Protein AF-A0AA43I3Y4-F1 (afdb_monomer_lite)

Foldseek 3Di:
DDFDKDKDWDDQADPVRHGDPVQADPVGDGDMDIDGVVVVVVVVVVVVQCPDPVSVVVVVVCVPPVVVLVVCCCPVVVCPDDPDDDPVSSVVVVVVSVVVVVVVVVVPPD

Radius of gyration: 25.44 Å; chains: 1; bounding box: 57×32×69 Å

Structure (mmCIF, N/CA/C/O backbone):
data_AF-A0AA43I3Y4-F1
#
_entry.id   AF-A0AA43I3Y4-F1
#
loop_
_atom_site.group_PDB
_atom_site.id
_atom_site.type_symbol
_atom_site.label_atom_id
_atom_site.label_alt_id
_atom_site.label_comp_id
_atom_site.label_asym_id
_atom_site.label_entity_id
_atom_site.label_seq_id
_atom_site.pdbx_PDB_ins_code
_atom_site.Cartn_x
_atom_site.Cartn_y
_atom_site.Cartn_z
_atom_site.occupancy
_atom_site.B_iso_or_equiv
_atom_site.auth_seq_id
_atom_site.auth_comp_id
_atom_site.auth_asym_id
_atom_site.auth_atom_id
_atom_site.pdbx_PDB_model_num
ATOM 1 N N . PHE A 1 1 ? -10.132 -0.834 -18.448 1.00 61.97 1 PHE A N 1
ATOM 2 C CA . PHE A 1 1 ? -8.786 -0.303 -18.145 1.00 61.97 1 PHE A CA 1
ATOM 3 C C . PHE A 1 1 ? -7.838 -0.818 -19.217 1.00 61.97 1 PHE A C 1
ATOM 5 O O . PHE A 1 1 ? -7.624 -2.022 -19.274 1.00 61.97 1 PHE A O 1
ATOM 12 N N . VAL A 1 2 ? -7.336 0.048 -20.097 1.00 75.19 2 VAL A N 1
ATOM 13 C CA . VAL A 1 2 ? -6.361 -0.338 -21.132 1.00 75.19 2 VAL A CA 1
ATOM 14 C C . VAL A 1 2 ? -4.968 -0.032 -20.590 1.00 75.19 2 VAL A C 1
ATOM 16 O O . VAL A 1 2 ? -4.725 1.075 -20.115 1.00 75.19 2 VAL A O 1
ATOM 19 N N . ARG A 1 3 ? -4.067 -1.019 -20.586 1.00 76.62 3 ARG A N 1
ATOM 20 C CA . ARG A 1 3 ? -2.679 -0.826 -20.143 1.00 76.62 3 ARG A CA 1
ATOM 21 C C . ARG A 1 3 ? -1.846 -0.383 -21.340 1.00 76.62 3 ARG A C 1
ATOM 23 O O . ARG A 1 3 ? -1.694 -1.151 -22.281 1.00 76.62 3 ARG A O 1
ATOM 30 N N . VAL A 1 4 ? -1.299 0.827 -21.282 1.00 83.50 4 VAL A N 1
ATOM 31 C CA . VAL A 1 4 ? -0.326 1.306 -22.271 1.00 83.50 4 VAL A CA 1
ATOM 32 C C . VAL A 1 4 ? 1.069 0.963 -21.754 1.00 83.50 4 VAL A C 1
ATOM 34 O O . VAL A 1 4 ? 1.495 1.477 -20.719 1.00 83.50 4 VAL A O 1
ATOM 37 N N . LEU A 1 5 ? 1.754 0.049 -22.440 1.00 89.94 5 LEU A N 1
ATOM 38 C CA . LEU A 1 5 ? 3.122 -0.362 -22.130 1.00 89.94 5 LEU A CA 1
ATOM 39 C C . LEU A 1 5 ? 4.068 0.237 -23.165 1.00 89.94 5 LEU A C 1
ATOM 41 O O . LEU A 1 5 ? 3.828 0.122 -24.363 1.00 89.94 5 LEU A O 1
ATOM 45 N N . LYS A 1 6 ? 5.146 0.861 -22.694 1.00 91.38 6 LYS A N 1
ATOM 46 C CA . LYS A 1 6 ? 6.244 1.324 -23.535 1.00 91.38 6 LYS A CA 1
ATOM 47 C C . LYS A 1 6 ? 7.368 0.298 -23.467 1.00 91.38 6 LYS A C 1
ATOM 49 O O . LYS A 1 6 ? 7.858 0.003 -22.376 1.00 91.38 6 LYS A O 1
ATOM 54 N N . GLU A 1 7 ? 7.741 -0.261 -24.611 1.00 93.31 7 GLU A N 1
ATOM 55 C CA . GLU A 1 7 ? 8.866 -1.191 -24.720 1.00 93.31 7 GLU A CA 1
ATOM 56 C C . GLU A 1 7 ? 10.155 -0.423 -25.017 1.00 93.31 7 GLU A C 1
ATOM 58 O O . GLU A 1 7 ? 10.179 0.474 -25.858 1.00 93.31 7 GLU A O 1
ATOM 63 N N . TYR A 1 8 ? 11.222 -0.779 -24.310 1.00 91.25 8 TYR A N 1
ATOM 64 C CA . TYR A 1 8 ? 12.577 -0.298 -24.542 1.00 91.25 8 TYR A CA 1
ATOM 65 C C . TYR A 1 8 ? 13.455 -1.502 -24.845 1.00 91.25 8 TYR A C 1
ATOM 67 O O . TYR A 1 8 ? 13.423 -2.497 -24.117 1.00 91.25 8 TYR A O 1
ATOM 75 N N . HIS A 1 9 ? 14.233 -1.408 -25.912 1.00 92.31 9 HIS A N 1
ATOM 76 C CA . HIS A 1 9 ? 15.180 -2.435 -26.321 1.00 92.31 9 HIS A CA 1
ATOM 77 C C . HIS A 1 9 ? 16.592 -1.967 -25.985 1.00 92.31 9 HIS A C 1
ATOM 79 O O . HIS A 1 9 ? 16.885 -0.779 -26.101 1.00 92.31 9 HIS A O 1
ATOM 85 N N . ALA A 1 10 ? 17.448 -2.890 -25.554 1.00 89.69 10 ALA A N 1
ATOM 86 C CA . ALA A 1 10 ? 18.867 -2.604 -25.396 1.00 89.69 10 ALA A CA 1
ATOM 87 C C . ALA A 1 10 ? 19.510 -2.298 -26.759 1.00 89.69 10 ALA A C 1
ATOM 89 O O . ALA A 1 10 ? 19.027 -2.753 -27.796 1.00 89.69 10 ALA A O 1
ATOM 90 N N . GLU A 1 11 ? 20.607 -1.550 -26.763 1.00 88.44 11 GLU A N 1
ATOM 91 C CA . GLU A 1 11 ? 21.396 -1.328 -27.972 1.00 88.44 11 GLU A CA 1
ATOM 92 C C . GLU A 1 11 ? 22.311 -2.527 -28.218 1.00 88.44 11 GLU A C 1
ATOM 94 O O . GLU A 1 11 ? 22.918 -3.071 -27.298 1.00 88.44 11 GLU A O 1
ATOM 99 N N . LYS A 1 12 ? 22.376 -2.991 -29.469 1.00 85.00 12 LYS A N 1
ATOM 100 C CA . LYS A 1 12 ? 23.158 -4.184 -29.824 1.00 85.00 12 LYS A CA 1
ATOM 101 C C . LYS A 1 12 ? 24.658 -3.891 -29.909 1.00 85.00 12 LYS A C 1
ATOM 103 O O . LYS A 1 12 ? 25.470 -4.783 -29.662 1.00 85.00 12 LYS A O 1
ATOM 108 N N . LEU A 1 13 ? 25.000 -2.682 -30.339 1.00 89.00 13 LEU A N 1
ATOM 109 C CA . LEU A 1 13 ? 26.350 -2.253 -30.669 1.00 89.00 13 LEU A CA 1
ATOM 110 C C . LEU A 1 13 ? 26.676 -0.989 -29.879 1.00 89.00 13 LEU A C 1
ATOM 112 O O . LEU A 1 13 ? 25.804 -0.147 -29.700 1.00 89.00 13 LEU A O 1
ATOM 116 N N . ASP A 1 14 ? 27.924 -0.882 -29.449 1.00 86.50 14 ASP A N 1
ATOM 117 C CA . ASP A 1 14 ? 28.510 0.313 -28.850 1.00 86.50 14 ASP A CA 1
ATOM 118 C C . ASP A 1 14 ? 28.892 1.347 -29.930 1.00 86.50 14 ASP A C 1
ATOM 120 O O . ASP A 1 14 ? 28.919 1.029 -31.125 1.00 86.50 14 ASP A O 1
ATOM 124 N N . GLU A 1 15 ? 29.265 2.560 -29.517 1.00 86.06 15 GLU A N 1
ATOM 125 C CA . GLU A 1 15 ? 29.714 3.662 -30.389 1.00 86.06 15 GLU A CA 1
ATOM 126 C C . GLU A 1 15 ? 30.853 3.236 -31.335 1.00 86.06 15 GLU A C 1
ATOM 128 O O . GLU A 1 15 ? 30.951 3.688 -32.474 1.00 86.06 15 GLU A O 1
ATOM 133 N N . ASN A 1 16 ? 31.672 2.281 -30.890 1.00 89.25 16 ASN A N 1
ATOM 134 C CA . ASN A 1 16 ? 32.797 1.714 -31.633 1.00 89.25 16 ASN A CA 1
ATOM 135 C C . ASN A 1 16 ? 32.422 0.511 -32.528 1.00 89.25 16 ASN A C 1
ATOM 137 O O . ASN A 1 16 ? 33.301 -0.261 -32.911 1.00 89.25 16 ASN A O 1
ATOM 141 N N . GLN A 1 17 ? 31.130 0.286 -32.802 1.00 84.94 17 GLN A N 1
ATOM 142 C CA . GLN A 1 17 ? 30.586 -0.864 -33.552 1.00 84.94 17 GLN A CA 1
ATOM 143 C C . GLN A 1 17 ? 30.891 -2.250 -32.947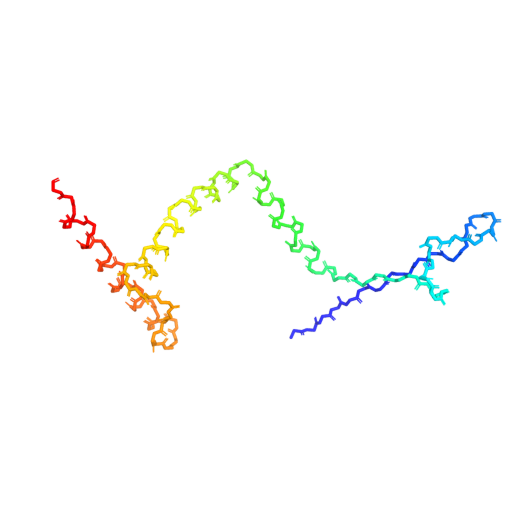 1.00 84.94 17 GLN A C 1
ATOM 145 O O . GLN A 1 17 ? 30.762 -3.278 -33.617 1.00 84.94 17 GLN A O 1
ATOM 150 N N . LYS A 1 18 ? 31.264 -2.314 -31.665 1.00 87.62 18 LYS A N 1
ATOM 151 C CA . LYS A 1 18 ? 31.480 -3.576 -30.938 1.00 87.62 18 LYS A CA 1
ATOM 152 C C . LYS A 1 18 ? 30.173 -4.069 -30.326 1.00 87.62 18 LYS A C 1
ATOM 154 O O . LYS A 1 18 ? 29.370 -3.268 -29.866 1.00 87.62 18 LYS A O 1
ATOM 159 N N . VAL A 1 19 ? 29.953 -5.384 -30.302 1.00 87.12 19 VAL A N 1
ATOM 160 C CA . VAL A 1 19 ? 28.755 -5.973 -29.676 1.00 87.12 19 VAL A CA 1
ATOM 161 C C . VAL A 1 19 ? 28.837 -5.830 -28.160 1.00 87.12 19 VAL A C 1
ATOM 163 O O . VAL A 1 19 ? 29.845 -6.215 -27.572 1.00 87.12 19 VAL A O 1
ATOM 166 N N . ILE A 1 20 ? 27.763 -5.336 -27.541 1.00 89.25 20 ILE A N 1
ATOM 167 C CA . ILE A 1 20 ? 27.627 -5.249 -26.082 1.00 89.25 20 ILE A CA 1
ATOM 168 C C . ILE A 1 20 ? 27.098 -6.602 -25.573 1.00 89.25 20 ILE A C 1
ATOM 170 O O . ILE A 1 20 ? 25.927 -6.923 -25.814 1.00 89.25 20 ILE A O 1
ATOM 174 N N . PRO A 1 21 ? 27.913 -7.439 -24.903 1.00 86.88 21 PRO A N 1
ATOM 175 C CA . PRO A 1 21 ? 27.472 -8.766 -24.471 1.00 86.88 21 PRO A CA 1
ATOM 176 C C . PRO A 1 21 ? 26.327 -8.702 -23.445 1.00 86.88 21 PRO A C 1
ATOM 178 O O . PRO A 1 21 ? 25.449 -9.565 -23.439 1.00 86.88 21 PRO A O 1
ATOM 181 N N . GLU A 1 22 ? 26.269 -7.653 -22.624 1.00 89.50 22 GLU A N 1
ATOM 182 C CA . GLU A 1 22 ? 25.243 -7.438 -21.599 1.00 89.50 22 GLU A CA 1
ATOM 183 C C . GLU A 1 22 ? 23.860 -7.134 -22.188 1.00 89.50 22 GLU A C 1
ATOM 185 O O . GLU A 1 22 ? 22.837 -7.419 -21.554 1.00 89.50 22 GLU A O 1
ATOM 190 N N . ALA A 1 23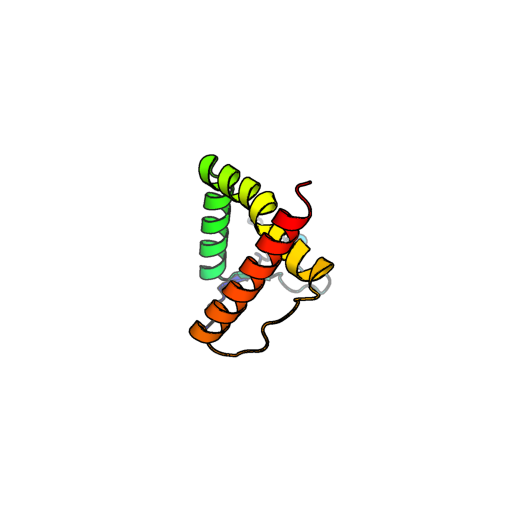 ? 23.810 -6.594 -23.409 1.00 88.56 23 ALA A N 1
ATOM 191 C CA . ALA A 1 23 ? 22.571 -6.301 -24.120 1.00 88.56 23 ALA A CA 1
ATOM 192 C C . ALA A 1 23 ? 21.849 -7.574 -24.586 1.00 88.56 23 ALA A C 1
ATOM 194 O O . ALA A 1 23 ? 20.671 -7.521 -24.950 1.00 88.56 23 ALA A O 1
ATOM 195 N N . LEU A 1 24 ? 22.526 -8.726 -24.556 1.00 91.75 24 LEU A N 1
ATOM 196 C CA . LEU A 1 24 ? 22.004 -10.003 -25.018 1.00 91.75 24 LEU A CA 1
ATOM 197 C C . LEU A 1 24 ? 21.585 -10.909 -23.850 1.00 91.75 24 LEU A C 1
ATOM 199 O O . LEU A 1 24 ? 22.103 -10.888 -22.730 1.00 91.75 24 LEU A O 1
ATOM 203 N N . THR A 1 25 ? 20.568 -11.719 -24.102 1.00 88.75 25 THR A N 1
ATOM 204 C CA . THR A 1 25 ? 20.198 -12.857 -23.256 1.00 88.75 25 THR A CA 1
ATOM 205 C C . THR A 1 25 ? 21.181 -14.009 -23.486 1.00 88.75 25 THR A C 1
ATOM 207 O O . THR A 1 25 ? 21.851 -14.031 -24.517 1.00 88.75 25 THR A O 1
ATOM 210 N N . PRO A 1 26 ? 21.232 -15.028 -22.607 1.00 89.88 26 PRO A N 1
ATOM 211 C CA . PRO A 1 26 ? 22.084 -16.203 -22.827 1.00 89.88 26 PRO A CA 1
ATOM 212 C C . PRO A 1 26 ? 21.848 -16.919 -24.171 1.00 89.88 26 PRO A C 1
ATOM 214 O O . PRO A 1 26 ? 22.729 -17.608 -24.664 1.00 89.88 26 PRO A O 1
ATOM 217 N N . LYS A 1 27 ? 20.664 -16.743 -24.779 1.00 90.12 27 LYS A N 1
ATOM 218 C CA . LYS A 1 27 ? 20.301 -17.280 -26.102 1.00 90.12 27 LYS A CA 1
ATOM 219 C C . LYS A 1 27 ? 20.611 -16.329 -27.273 1.00 90.12 27 LYS A C 1
ATOM 221 O O . LYS A 1 27 ? 20.234 -16.622 -28.399 1.00 90.12 27 LYS A O 1
ATOM 226 N N . GLY A 1 28 ? 21.242 -15.181 -27.020 1.00 87.56 28 GLY A N 1
ATOM 227 C CA . GLY A 1 28 ? 21.634 -14.211 -28.048 1.00 87.56 28 GLY A CA 1
ATOM 228 C C . GLY A 1 28 ? 20.548 -13.218 -28.481 1.00 87.56 28 GLY A C 1
ATOM 229 O O . GLY A 1 28 ? 20.782 -12.431 -29.393 1.00 87.56 28 GLY A O 1
ATOM 230 N N . TYR A 1 29 ? 19.370 -13.207 -27.847 1.00 90.00 29 TYR A N 1
ATOM 231 C CA . TYR A 1 29 ? 18.331 -12.204 -28.133 1.00 90.00 29 TYR A CA 1
ATOM 232 C C . TYR A 1 29 ? 18.588 -10.897 -27.391 1.00 90.00 29 TYR A C 1
ATOM 234 O O . TYR A 1 29 ? 18.996 -10.935 -26.231 1.00 90.00 29 TYR A O 1
ATOM 242 N N . LEU A 1 30 ? 18.255 -9.767 -28.017 1.00 92.56 30 LEU A N 1
ATOM 243 C CA . LEU A 1 30 ? 18.282 -8.450 -27.383 1.00 92.56 30 LEU A CA 1
ATOM 244 C C . LEU A 1 30 ? 17.343 -8.393 -26.179 1.00 92.56 30 LEU A C 1
ATOM 246 O O . LEU A 1 30 ? 16.157 -8.722 -26.269 1.00 92.56 30 LEU A O 1
ATOM 250 N N . ARG A 1 31 ? 17.885 -7.951 -25.047 1.00 92.69 31 ARG A N 1
ATOM 251 C CA . ARG A 1 31 ? 17.107 -7.689 -23.843 1.00 92.69 31 ARG A CA 1
ATOM 252 C C . ARG A 1 31 ? 16.164 -6.522 -24.103 1.00 92.69 31 ARG A C 1
ATOM 254 O O . ARG A 1 31 ? 16.530 -5.528 -24.730 1.00 92.69 31 ARG A O 1
ATOM 261 N N . LYS A 1 32 ? 14.946 -6.647 -23.590 1.00 93.12 32 LYS A N 1
ATOM 262 C CA . LYS A 1 32 ? 13.950 -5.582 -23.610 1.00 93.12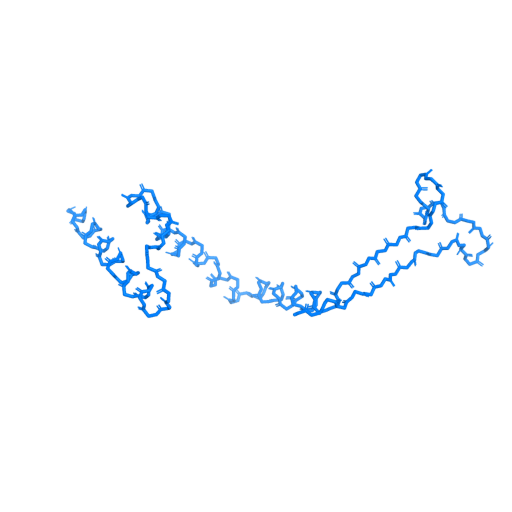 32 LYS A CA 1
ATOM 263 C C . LYS A 1 32 ? 13.266 -5.467 -22.260 1.00 93.12 32 LYS A C 1
ATOM 265 O O . LYS A 1 32 ? 13.126 -6.463 -21.549 1.00 93.12 32 LYS A O 1
ATOM 270 N N . ILE A 1 33 ? 12.833 -4.258 -21.932 1.00 93.12 33 ILE A N 1
ATOM 271 C CA . ILE A 1 33 ? 12.027 -3.965 -20.751 1.00 93.12 33 ILE A CA 1
ATOM 272 C C . ILE A 1 33 ? 10.732 -3.288 -21.186 1.00 93.12 33 ILE A C 1
ATOM 274 O O . ILE A 1 33 ? 10.727 -2.435 -22.072 1.00 93.12 33 ILE A O 1
ATOM 278 N N . SER A 1 34 ? 9.627 -3.657 -20.550 1.00 92.44 34 SER A N 1
ATOM 279 C CA . SER A 1 34 ? 8.327 -3.029 -20.776 1.00 92.44 34 SER A CA 1
ATOM 280 C C . SER A 1 34 ? 7.961 -2.234 -19.532 1.00 92.44 34 SER A C 1
ATOM 282 O O . SER A 1 34 ? 7.853 -2.791 -18.440 1.00 92.44 34 SER A O 1
ATOM 284 N N . VAL A 1 35 ? 7.767 -0.930 -19.689 1.00 92.50 35 VAL A N 1
ATOM 285 C CA . VAL A 1 35 ? 7.445 -0.012 -18.594 1.00 92.50 35 VAL A CA 1
ATOM 286 C C . VAL A 1 35 ? 6.038 0.526 -18.803 1.00 92.50 35 VAL A C 1
ATOM 288 O O . VAL A 1 35 ? 5.661 0.880 -19.916 1.00 92.50 35 VAL A O 1
ATOM 291 N N . ASN A 1 36 ? 5.253 0.610 -17.730 1.00 93.12 36 ASN A N 1
ATOM 292 C CA . ASN A 1 36 ? 3.970 1.304 -17.745 1.00 93.12 36 ASN A CA 1
ATOM 293 C C . ASN A 1 36 ? 4.167 2.734 -17.208 1.00 93.12 36 ASN A C 1
ATOM 295 O O . ASN A 1 36 ? 4.315 2.889 -15.993 1.00 93.12 36 ASN A O 1
ATOM 299 N N . PRO A 1 37 ? 4.129 3.780 -18.054 1.00 91.56 37 PRO A N 1
ATOM 300 C CA . PRO A 1 37 ? 4.398 5.148 -17.611 1.00 91.56 37 PRO A CA 1
ATOM 301 C C . PRO A 1 37 ? 3.395 5.656 -16.570 1.00 91.56 37 PRO A C 1
ATOM 303 O O . PRO A 1 37 ? 3.780 6.334 -15.621 1.00 91.56 37 PRO A O 1
ATOM 306 N N . ALA A 1 38 ? 2.115 5.290 -16.700 1.00 91.69 38 ALA A N 1
ATOM 307 C CA . ALA A 1 38 ? 1.091 5.676 -15.731 1.00 91.69 38 ALA A CA 1
ATOM 308 C C . ALA A 1 38 ? 1.354 5.036 -14.360 1.00 91.69 38 ALA A C 1
ATOM 310 O O . ALA A 1 38 ? 1.189 5.671 -13.319 1.00 91.69 38 ALA A O 1
ATOM 311 N N . TRP A 1 39 ? 1.811 3.783 -14.350 1.00 90.94 39 TRP A N 1
ATOM 312 C CA . TRP A 1 39 ? 2.199 3.106 -13.116 1.00 90.94 39 TRP A CA 1
ATOM 313 C C . TRP A 1 39 ? 3.443 3.731 -12.480 1.00 90.94 39 TRP A C 1
ATOM 315 O O . TRP A 1 39 ? 3.451 3.953 -11.271 1.00 90.94 39 TRP A O 1
ATOM 325 N N . GLU A 1 40 ? 4.467 4.056 -13.277 1.00 93.44 40 GLU A N 1
ATOM 326 C CA . GLU A 1 40 ? 5.662 4.755 -12.784 1.00 93.44 40 GLU A CA 1
ATOM 327 C C . GLU A 1 40 ? 5.311 6.106 -12.161 1.00 93.44 40 GLU A C 1
ATOM 329 O O . GLU A 1 40 ? 5.759 6.398 -11.054 1.00 93.44 40 GLU A O 1
ATOM 334 N N . TYR A 1 41 ? 4.433 6.881 -12.803 1.00 93.50 41 TYR A N 1
ATOM 335 C CA . TYR A 1 41 ? 3.938 8.142 -12.254 1.00 93.50 41 TYR A CA 1
ATOM 336 C C . TYR A 1 41 ? 3.297 7.956 -10.871 1.00 93.50 41 TYR A C 1
ATOM 338 O O . TYR A 1 41 ? 3.629 8.662 -9.918 1.00 93.50 41 TYR A O 1
ATOM 346 N N . HIS A 1 42 ? 2.399 6.977 -10.727 1.00 94.62 42 HIS A N 1
ATOM 347 C CA . HIS A 1 42 ? 1.747 6.722 -9.444 1.00 94.62 42 HIS A CA 1
ATOM 348 C C . HIS A 1 42 ? 2.721 6.216 -8.376 1.00 94.62 42 HIS A C 1
ATOM 350 O O . HIS A 1 42 ? 2.612 6.644 -7.226 1.00 94.62 42 HIS A O 1
ATOM 356 N N . LYS A 1 43 ? 3.685 5.357 -8.733 1.00 94.81 43 LYS A N 1
ATOM 357 C CA . LYS A 1 43 ? 4.741 4.917 -7.809 1.00 94.81 43 LYS A CA 1
ATOM 358 C C . LYS A 1 43 ? 5.586 6.089 -7.327 1.00 94.81 43 LYS A C 1
ATOM 360 O O . LYS A 1 43 ? 5.784 6.212 -6.123 1.00 94.81 43 LYS A O 1
ATOM 365 N N . ALA A 1 44 ? 6.035 6.952 -8.238 1.00 96.00 44 ALA A N 1
ATOM 366 C CA . ALA A 1 44 ? 6.825 8.132 -7.900 1.00 96.00 44 ALA A CA 1
ATOM 367 C C . ALA A 1 44 ? 6.053 9.056 -6.949 1.00 96.00 44 ALA A C 1
ATOM 369 O O . ALA A 1 44 ? 6.563 9.416 -5.891 1.00 96.00 44 ALA A O 1
ATOM 370 N N . LYS A 1 45 ? 4.778 9.328 -7.256 1.00 95.19 45 LYS A N 1
ATOM 371 C CA . LYS A 1 45 ? 3.892 10.116 -6.391 1.00 95.19 45 LYS A CA 1
ATOM 372 C C . LYS A 1 45 ? 3.737 9.506 -4.994 1.00 95.19 45 LYS A C 1
ATOM 374 O O . LYS A 1 45 ? 3.771 10.225 -4.003 1.00 95.19 45 LYS A O 1
ATOM 379 N N . GLN A 1 46 ? 3.551 8.188 -4.889 1.00 94.12 46 GLN A N 1
ATOM 380 C CA . GLN A 1 46 ? 3.456 7.526 -3.583 1.00 94.12 46 GLN A CA 1
ATOM 381 C C . GLN A 1 46 ? 4.787 7.541 -2.827 1.00 94.12 46 GLN A C 1
ATOM 383 O O . GLN A 1 46 ? 4.783 7.760 -1.619 1.00 94.12 46 GLN A O 1
ATOM 388 N N . ALA A 1 47 ? 5.913 7.341 -3.514 1.00 94.62 47 ALA A N 1
ATOM 389 C CA . ALA A 1 47 ? 7.238 7.415 -2.908 1.00 94.62 47 ALA A CA 1
ATOM 390 C C . ALA A 1 47 ? 7.492 8.809 -2.322 1.00 94.62 47 ALA A C 1
ATOM 392 O O . ALA A 1 47 ? 7.841 8.917 -1.153 1.00 94.62 47 ALA A O 1
ATOM 393 N N . GLU A 1 48 ? 7.205 9.869 -3.079 1.00 94.75 48 GLU A N 1
ATOM 394 C CA . GLU A 1 48 ? 7.300 11.253 -2.608 1.00 94.75 48 GLU A CA 1
ATOM 395 C C . GLU A 1 48 ? 6.437 11.492 -1.358 1.00 94.75 48 GLU A C 1
ATOM 397 O O . GLU A 1 48 ? 6.926 11.980 -0.336 1.00 94.75 48 GLU A O 1
ATOM 402 N N . MET A 1 49 ? 5.170 11.064 -1.395 1.00 92.50 49 MET A N 1
ATOM 403 C CA . MET A 1 49 ? 4.269 11.169 -0.245 1.00 92.50 49 MET A CA 1
ATOM 404 C C . MET A 1 49 ? 4.755 10.364 0.965 1.00 92.50 49 MET A C 1
ATOM 406 O O . MET A 1 49 ? 4.530 10.791 2.090 1.00 92.50 49 MET A O 1
ATOM 410 N N . LEU A 1 50 ? 5.404 9.214 0.789 1.00 90.62 50 LEU A N 1
ATOM 411 C CA . LEU A 1 50 ? 5.927 8.415 1.904 1.00 90.62 50 LEU A CA 1
ATOM 412 C C . LEU A 1 50 ? 7.259 8.949 2.449 1.00 90.62 50 LEU A C 1
ATOM 414 O O . LEU A 1 50 ? 7.552 8.756 3.631 1.00 90.62 50 LEU A O 1
ATOM 418 N N . SER A 1 51 ? 8.047 9.620 1.609 1.00 91.81 51 SER A N 1
ATOM 419 C CA . SER A 1 51 ? 9.342 10.205 1.965 1.00 91.81 51 SER A CA 1
ATOM 420 C C . SER A 1 51 ? 9.220 11.559 2.666 1.00 91.81 51 SER A C 1
ATOM 422 O O . SER A 1 51 ? 10.096 11.913 3.455 1.00 91.81 51 SER A O 1
ATOM 424 N N . ALA A 1 52 ? 8.151 12.322 2.424 1.00 94.50 52 ALA A N 1
ATOM 425 C CA . ALA A 1 52 ? 7.935 13.596 3.105 1.00 94.50 52 ALA A CA 1
AT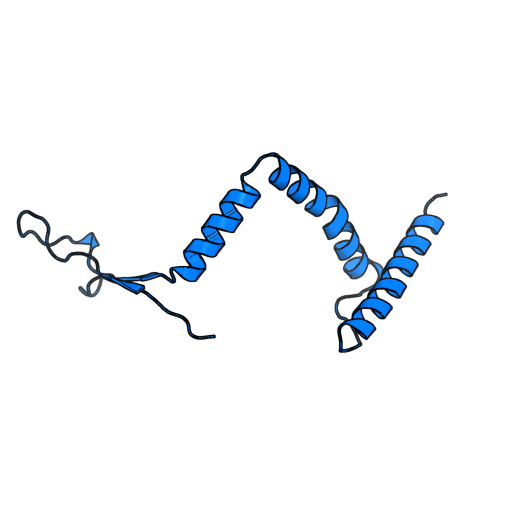OM 426 C C . ALA A 1 52 ? 7.765 13.410 4.629 1.00 94.50 52 ALA A C 1
ATOM 428 O O . ALA A 1 52 ? 7.043 12.532 5.102 1.00 94.50 52 ALA A O 1
ATOM 429 N N . ARG A 1 53 ? 8.438 14.256 5.425 1.00 92.88 53 ARG A N 1
ATOM 430 C CA . ARG A 1 53 ? 8.568 14.085 6.887 1.00 92.88 53 ARG A CA 1
ATOM 431 C C . ARG A 1 53 ? 7.219 14.006 7.609 1.00 92.88 53 ARG A C 1
ATOM 433 O O . ARG A 1 53 ? 7.046 13.165 8.486 1.00 92.88 53 ARG A O 1
ATOM 440 N N . GLU A 1 54 ? 6.273 14.871 7.257 1.00 93.31 54 GLU A N 1
ATOM 441 C CA . GLU A 1 54 ? 4.974 14.951 7.936 1.00 93.31 54 GLU A CA 1
ATOM 442 C C . GLU A 1 54 ? 4.071 13.755 7.612 1.00 93.31 54 GLU A C 1
ATOM 444 O O . GLU A 1 54 ? 3.548 13.089 8.506 1.00 93.31 54 GLU A O 1
ATOM 449 N N . THR A 1 55 ? 3.946 13.406 6.337 1.00 92.25 55 THR A N 1
ATOM 450 C CA . THR A 1 55 ? 3.166 12.248 5.879 1.00 92.25 55 THR A CA 1
ATOM 451 C C . THR A 1 55 ? 3.781 10.924 6.322 1.00 92.25 55 THR A C 1
ATOM 453 O O . THR A 1 55 ? 3.043 10.012 6.696 1.00 92.25 55 THR A O 1
ATOM 456 N N . SER A 1 56 ? 5.111 10.829 6.372 1.00 93.00 56 SER A N 1
ATOM 457 C CA . SER A 1 56 ? 5.824 9.665 6.904 1.00 93.00 56 SER A CA 1
ATOM 458 C C . SER A 1 56 ? 5.508 9.431 8.385 1.00 93.00 56 SER A C 1
ATOM 460 O O . SER A 1 56 ? 5.161 8.314 8.775 1.00 93.00 56 SER A O 1
ATOM 462 N N . LYS A 1 57 ? 5.513 10.491 9.212 1.00 94.62 57 LYS A N 1
ATOM 463 C CA . LYS A 1 57 ? 5.099 10.408 10.627 1.00 94.62 57 LYS A CA 1
ATOM 464 C C . LYS A 1 57 ? 3.653 9.928 10.769 1.00 94.62 57 LYS A C 1
ATOM 466 O O . LYS A 1 57 ? 3.379 9.039 11.574 1.00 94.62 57 LYS A O 1
ATOM 471 N N . ILE A 1 58 ? 2.729 10.482 9.977 1.00 92.94 58 ILE A N 1
ATOM 472 C CA . ILE A 1 58 ? 1.315 10.068 9.985 1.00 92.94 58 ILE A CA 1
ATOM 473 C C . ILE A 1 58 ? 1.188 8.591 9.598 1.00 92.94 58 ILE A C 1
ATOM 475 O O . ILE A 1 58 ? 0.450 7.837 10.235 1.00 92.94 58 ILE A O 1
ATOM 479 N N . TYR A 1 59 ? 1.918 8.157 8.571 1.00 92.00 59 TYR A N 1
ATOM 480 C CA . TYR A 1 59 ? 1.918 6.769 8.127 1.00 92.00 59 TYR A CA 1
ATOM 481 C C . TYR A 1 59 ? 2.464 5.821 9.204 1.00 92.00 59 TYR A C 1
ATOM 483 O O . TYR A 1 59 ? 1.832 4.808 9.503 1.00 92.00 59 TYR A O 1
ATOM 491 N N . ALA A 1 60 ? 3.578 6.176 9.851 1.00 92.38 60 ALA A N 1
ATOM 492 C CA . ALA A 1 60 ? 4.140 5.415 10.965 1.00 92.38 60 ALA A CA 1
ATOM 493 C C . ALA A 1 60 ? 3.145 5.291 12.130 1.00 92.38 60 ALA A C 1
ATOM 495 O O . ALA A 1 60 ? 2.966 4.205 12.678 1.00 92.38 60 ALA A O 1
ATOM 496 N N . ARG A 1 61 ? 2.428 6.374 12.458 1.00 93.94 61 ARG A N 1
ATOM 497 C CA . ARG A 1 61 ? 1.388 6.353 13.492 1.00 93.94 61 ARG A CA 1
ATOM 498 C C . ARG A 1 61 ? 0.224 5.428 13.127 1.00 93.94 61 ARG A C 1
ATOM 500 O O . ARG A 1 61 ? -0.240 4.670 13.976 1.00 93.94 61 ARG A O 1
ATOM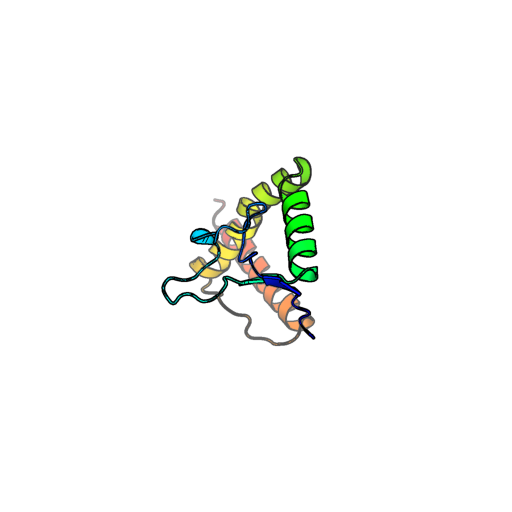 507 N N . ARG A 1 62 ? -0.206 5.421 11.860 1.00 93.06 62 ARG A N 1
ATOM 508 C CA . ARG A 1 62 ? -1.269 4.525 11.372 1.00 93.06 62 ARG A CA 1
ATOM 509 C C . ARG A 1 62 ? -0.897 3.049 11.468 1.00 93.06 62 ARG A C 1
ATOM 511 O O . ARG A 1 62 ? -1.787 2.257 11.755 1.00 93.06 62 ARG A O 1
ATOM 518 N N . LYS A 1 63 ? 0.376 2.674 11.294 1.00 91.12 63 LYS A N 1
ATOM 519 C CA . LYS A 1 63 ? 0.802 1.282 11.526 1.00 91.12 63 LYS A CA 1
ATOM 520 C C . LYS A 1 63 ? 0.458 0.817 12.937 1.00 91.12 63 LYS A C 1
ATOM 522 O O . LYS A 1 63 ? 0.009 -0.298 13.127 1.00 91.12 63 LYS A O 1
ATOM 527 N N . ILE A 1 64 ? 0.591 1.696 13.924 1.00 92.88 64 ILE A N 1
ATOM 528 C CA . ILE A 1 64 ? 0.255 1.362 15.306 1.00 92.88 64 ILE A CA 1
ATOM 529 C C . ILE A 1 64 ? -1.260 1.440 15.501 1.00 92.88 64 ILE A C 1
ATOM 531 O O . ILE A 1 64 ? -1.890 0.443 15.840 1.00 92.88 64 ILE A O 1
ATOM 535 N N . ASP A 1 65 ? -1.868 2.599 15.251 1.00 91.19 65 ASP A N 1
ATOM 536 C CA . ASP A 1 65 ? -3.267 2.831 15.623 1.00 91.19 65 ASP A CA 1
ATOM 537 C C . ASP A 1 65 ? -4.242 1.968 14.802 1.00 91.19 65 ASP A C 1
ATOM 539 O O . ASP A 1 65 ? -5.177 1.381 15.345 1.00 91.19 65 ASP A O 1
ATOM 543 N N . VAL A 1 66 ? -4.023 1.867 13.488 1.00 90.25 66 VAL A N 1
ATOM 544 C CA . VAL A 1 66 ? -4.948 1.207 12.558 1.00 90.25 66 VAL A CA 1
ATOM 545 C C . VAL A 1 66 ? -4.706 -0.301 12.516 1.00 90.25 66 VAL A C 1
ATOM 547 O O . VAL A 1 66 ? -5.663 -1.070 12.642 1.00 90.25 66 VAL A O 1
ATOM 550 N N . GLU A 1 67 ? -3.454 -0.755 12.378 1.00 90.94 67 GLU A N 1
ATOM 551 C CA . GLU A 1 67 ? -3.180 -2.200 12.290 1.00 90.94 67 GLU A CA 1
ATOM 552 C C . GLU A 1 67 ? -3.500 -2.916 13.601 1.00 90.94 67 GLU A C 1
ATOM 554 O O . GLU A 1 67 ? -4.002 -4.036 13.552 1.00 90.94 67 GLU A O 1
ATOM 559 N N . THR A 1 68 ? -3.328 -2.270 14.761 1.00 90.88 68 THR A N 1
ATOM 560 C CA . THR A 1 68 ? -3.706 -2.871 16.052 1.00 90.88 68 THR A CA 1
ATOM 561 C C . THR A 1 68 ? -5.203 -3.171 16.116 1.00 90.88 68 THR A C 1
ATOM 563 O O . THR A 1 68 ? -5.599 -4.244 16.574 1.00 90.88 68 THR A O 1
ATOM 566 N N . VAL A 1 69 ? -6.059 -2.266 15.624 1.00 90.38 69 VAL A N 1
ATOM 567 C CA . VAL A 1 69 ? -7.514 -2.495 15.587 1.00 90.38 69 VAL A CA 1
ATOM 568 C C . VAL A 1 69 ? -7.850 -3.655 14.651 1.00 90.38 69 VAL A C 1
ATOM 570 O O . VAL A 1 69 ? -8.591 -4.555 15.043 1.00 90.38 69 VAL A O 1
ATOM 573 N N . PHE A 1 70 ? -7.262 -3.697 13.452 1.00 90.56 70 PHE A N 1
ATOM 574 C CA . PHE A 1 70 ? -7.489 -4.798 12.511 1.00 90.56 70 PHE A CA 1
ATOM 575 C C . PHE A 1 70 ? -6.930 -6.141 12.995 1.00 90.56 70 PHE A C 1
ATOM 577 O O . PHE A 1 70 ? -7.552 -7.181 12.772 1.00 90.56 70 PHE A O 1
ATOM 584 N N . GLY A 1 71 ? -5.782 -6.133 13.670 1.00 92.44 71 GLY A N 1
ATOM 585 C CA . GLY A 1 71 ? -5.203 -7.306 14.314 1.00 92.44 71 GLY A CA 1
ATOM 586 C C . GLY A 1 71 ? -6.133 -7.847 15.394 1.00 92.44 71 GLY A C 1
ATOM 587 O O . GLY A 1 71 ? -6.449 -9.033 15.388 1.00 92.44 71 GLY A O 1
ATOM 588 N N . PHE A 1 72 ? -6.669 -6.966 16.243 1.00 91.12 72 PHE A N 1
ATOM 589 C CA . PHE A 1 72 ? -7.641 -7.331 17.271 1.00 91.12 72 PHE A CA 1
ATOM 590 C C . PHE A 1 72 ? -8.942 -7.888 16.673 1.00 91.12 72 PHE A C 1
ATOM 592 O O . PHE A 1 72 ? -9.424 -8.926 17.118 1.00 91.12 72 PHE A O 1
ATOM 599 N N . MET A 1 73 ? -9.490 -7.251 15.629 1.00 92.94 73 MET A N 1
ATOM 600 C CA . MET A 1 73 ? -10.679 -7.744 14.912 1.00 92.94 73 MET A CA 1
ATOM 601 C C . MET A 1 73 ? -10.492 -9.189 14.440 1.00 92.94 73 MET A C 1
ATOM 603 O O . MET A 1 73 ? -11.379 -10.022 14.608 1.00 92.94 73 MET A O 1
ATOM 607 N N . LYS A 1 74 ? -9.330 -9.502 13.863 1.00 92.31 74 LYS A N 1
ATOM 608 C CA . LYS A 1 74 ? -9.043 -10.842 13.344 1.00 92.31 74 LYS A CA 1
ATOM 609 C C . LYS A 1 74 ? -8.759 -11.842 14.461 1.00 92.31 74 LYS A C 1
ATOM 611 O O . LYS A 1 74 ? -9.358 -12.908 14.472 1.00 92.31 74 LYS A O 1
ATOM 616 N N . ALA A 1 75 ? -7.863 -11.503 15.385 1.00 92.62 75 ALA A N 1
ATOM 617 C CA . ALA A 1 75 ? -7.376 -12.428 16.404 1.00 92.62 75 ALA A CA 1
ATOM 618 C C . ALA A 1 75 ? -8.394 -12.670 17.527 1.00 92.62 75 ALA A C 1
ATOM 620 O O . ALA A 1 75 ? -8.552 -13.802 17.968 1.00 92.62 75 ALA A O 1
ATOM 621 N N . CYS A 1 76 ? -9.095 -11.628 17.985 1.00 89.06 76 CYS A N 1
ATOM 622 C CA . CYS A 1 76 ? -10.017 -11.734 19.118 1.00 89.06 76 CYS A CA 1
ATOM 623 C C . CYS A 1 76 ? -11.461 -12.015 18.698 1.00 89.06 76 CYS A C 1
ATOM 625 O O . CYS A 1 76 ? -12.176 -12.684 19.434 1.00 89.06 76 CYS A O 1
ATOM 627 N N . LEU A 1 77 ? -11.904 -11.507 17.542 1.00 89.19 77 LEU A N 1
ATOM 628 C CA . LEU A 1 77 ? -13.291 -11.674 17.081 1.00 89.19 77 LEU A CA 1
ATOM 629 C C . LEU A 1 77 ? -13.438 -12.667 15.927 1.00 89.19 77 LEU A C 1
ATOM 631 O O . LEU A 1 77 ? -14.554 -12.897 15.469 1.00 89.19 77 LEU A O 1
ATOM 635 N N . GLY A 1 78 ? -12.333 -13.212 15.406 1.00 92.81 78 GLY A N 1
ATOM 636 C CA . GLY A 1 78 ? -12.359 -14.072 14.220 1.00 92.81 78 GLY A 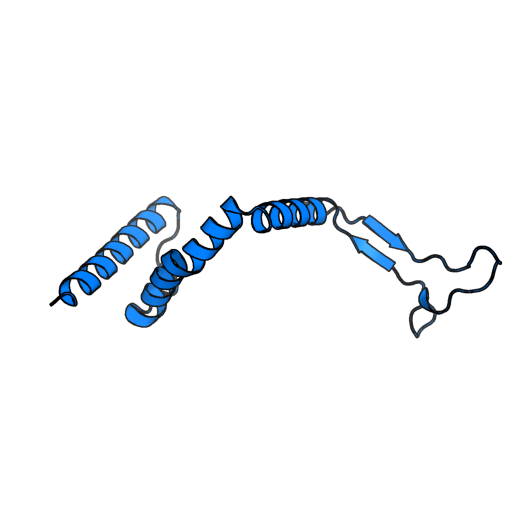CA 1
ATOM 637 C C . GLY A 1 78 ? -12.869 -13.358 12.962 1.00 92.81 78 GLY A C 1
ATOM 638 O O . GLY A 1 78 ? -13.212 -14.006 11.972 1.00 92.81 78 GLY A O 1
ATOM 639 N N . PHE A 1 79 ? -12.947 -12.022 12.973 1.00 94.12 79 PHE A N 1
ATOM 640 C CA . PHE A 1 79 ? -13.564 -11.262 11.894 1.00 94.12 79 PHE A CA 1
ATOM 641 C C . PHE A 1 79 ? -12.580 -11.082 10.736 1.00 94.12 79 PHE A C 1
ATOM 643 O O . PHE A 1 79 ? -11.753 -10.169 10.717 1.00 94.12 79 PHE A O 1
ATOM 650 N N . THR A 1 80 ? -12.670 -11.973 9.750 1.00 93.00 80 THR A N 1
ATOM 651 C CA . THR A 1 80 ? -11.804 -11.970 8.558 1.00 93.00 80 THR A CA 1
ATOM 652 C C . THR A 1 80 ? -12.507 -11.459 7.301 1.00 93.00 80 THR A C 1
ATOM 654 O O . THR A 1 80 ? -11.838 -11.075 6.340 1.00 93.00 80 THR A O 1
ATOM 657 N N . ARG A 1 81 ? -13.847 -11.422 7.294 1.00 95.00 81 ARG A N 1
ATOM 658 C CA . ARG A 1 81 ? -14.658 -11.038 6.134 1.00 95.00 81 ARG A CA 1
ATOM 659 C C . ARG A 1 81 ? -15.993 -10.419 6.557 1.00 95.00 81 ARG A C 1
ATOM 661 O O . ARG A 1 81 ? -16.627 -10.885 7.497 1.00 95.00 81 ARG A O 1
ATOM 668 N N . TYR A 1 82 ? -16.452 -9.427 5.795 1.00 95.38 82 TYR A N 1
ATOM 669 C CA . TYR A 1 82 ? -17.818 -8.907 5.884 1.00 95.38 82 TYR A CA 1
ATOM 670 C C . TYR A 1 82 ? -18.840 -9.926 5.369 1.00 95.38 82 TYR A C 1
ATOM 672 O O . TYR A 1 82 ? -18.651 -10.536 4.316 1.00 95.38 82 TYR A O 1
ATOM 680 N N . THR A 1 83 ? -19.948 -10.085 6.088 1.00 95.25 83 THR A N 1
ATOM 681 C CA . THR A 1 83 ? -21.030 -11.006 5.695 1.00 95.25 83 THR A CA 1
ATOM 682 C C . THR A 1 83 ? -22.054 -10.347 4.774 1.00 95.25 83 THR A C 1
ATOM 684 O O . THR A 1 83 ? -22.844 -11.031 4.129 1.00 95.25 83 THR A O 1
ATOM 687 N N . VAL A 1 84 ? -22.028 -9.016 4.676 1.00 96.75 84 VAL A N 1
ATOM 688 C CA . VAL A 1 84 ? -22.947 -8.221 3.855 1.00 96.75 84 VAL A CA 1
ATOM 689 C C . VAL A 1 84 ? -22.253 -7.646 2.620 1.00 96.75 84 VAL A C 1
ATOM 691 O O . VAL A 1 84 ? -21.044 -7.423 2.608 1.00 96.75 84 VAL A O 1
ATOM 694 N N . ARG A 1 85 ? -23.038 -7.369 1.573 1.00 95.75 85 ARG A N 1
ATOM 695 C CA . ARG A 1 85 ? -22.584 -6.691 0.347 1.00 95.75 85 ARG A CA 1
ATOM 696 C C . ARG A 1 85 ? -23.185 -5.286 0.245 1.00 95.75 85 ARG A C 1
ATOM 698 O O . ARG A 1 85 ? -24.329 -5.079 0.643 1.00 95.75 85 ARG A O 1
ATOM 705 N N . GLY A 1 86 ? -22.429 -4.355 -0.336 1.00 97.38 86 GLY A N 1
ATOM 706 C CA . GLY A 1 86 ? -22.808 -2.945 -0.501 1.00 97.38 86 GLY A CA 1
ATOM 707 C C . GLY A 1 86 ? -22.229 -2.043 0.593 1.00 97.38 86 GLY A C 1
ATOM 708 O O . GLY A 1 86 ? -22.217 -2.417 1.766 1.00 97.38 86 GLY A O 1
ATOM 709 N N . ILE A 1 87 ? -21.746 -0.859 0.200 1.00 97.31 87 ILE A N 1
ATOM 710 C CA . ILE A 1 87 ? -20.974 0.056 1.062 1.00 97.31 87 ILE A CA 1
ATOM 711 C C . ILE A 1 87 ? -21.756 0.436 2.326 1.00 97.31 87 ILE A C 1
ATOM 713 O O . ILE A 1 87 ? -21.212 0.348 3.426 1.00 97.31 87 ILE A O 1
ATOM 717 N N . ASP A 1 88 ? -23.044 0.760 2.198 1.00 98.06 88 ASP A N 1
ATOM 718 C CA . ASP A 1 88 ? -23.872 1.165 3.342 1.00 98.06 88 ASP A CA 1
ATOM 719 C C . ASP A 1 88 ? -24.041 0.049 4.374 1.00 98.06 88 ASP A C 1
ATOM 721 O O . ASP A 1 88 ? -23.971 0.281 5.583 1.00 98.06 88 ASP A O 1
ATOM 725 N N . LYS A 1 89 ? -24.233 -1.191 3.908 1.00 97.94 89 LYS A N 1
ATOM 726 C CA . LYS A 1 89 ? -24.376 -2.354 4.793 1.00 97.94 89 LYS A CA 1
ATOM 727 C C . LYS A 1 89 ? -23.046 -2.687 5.465 1.00 97.94 89 LYS A C 1
ATOM 729 O O . LYS A 1 89 ? -23.024 -2.923 6.671 1.00 97.94 89 LYS A O 1
ATOM 734 N N . VAL A 1 90 ? -21.946 -2.652 4.707 1.00 97.38 90 VAL A N 1
ATOM 735 C CA . VAL A 1 90 ? -20.586 -2.852 5.231 1.00 97.38 90 VAL A CA 1
ATOM 736 C C . VAL A 1 90 ? -20.295 -1.836 6.331 1.00 97.38 90 VAL A C 1
ATOM 738 O O . VAL A 1 90 ? -19.878 -2.230 7.413 1.00 97.38 90 VAL A O 1
ATOM 741 N N . ARG A 1 91 ? -20.620 -0.556 6.115 1.00 97.50 91 ARG A N 1
ATOM 742 C CA . ARG A 1 91 ? -20.430 0.506 7.111 1.00 97.50 91 ARG A CA 1
ATOM 743 C C . ARG A 1 91 ? -21.188 0.233 8.413 1.00 97.50 91 ARG A C 1
ATOM 745 O O . ARG A 1 91 ? -20.618 0.404 9.489 1.00 97.50 91 ARG A O 1
ATOM 752 N N . LYS A 1 92 ? -22.442 -0.229 8.330 1.00 97.56 92 LYS A N 1
ATOM 753 C CA . LYS A 1 92 ? -23.232 -0.627 9.511 1.00 97.56 92 LYS A CA 1
ATOM 754 C C . LYS A 1 92 ? -22.590 -1.805 10.250 1.00 97.56 92 LYS A C 1
ATOM 756 O O . LYS A 1 92 ? -22.446 -1.748 11.469 1.00 97.56 92 LYS A O 1
ATOM 761 N N . GLN A 1 93 ? -22.149 -2.836 9.524 1.00 96.69 93 GLN A N 1
ATOM 762 C CA . GLN A 1 93 ? -21.462 -3.987 10.116 1.00 96.69 93 GLN A CA 1
ATOM 763 C C . GLN A 1 93 ? -20.139 -3.587 10.789 1.00 96.69 93 GLN A C 1
ATOM 765 O O . GLN A 1 93 ? -19.877 -4.018 11.910 1.00 96.69 93 GLN A O 1
ATOM 770 N N . SER A 1 94 ? -19.330 -2.732 10.151 1.00 95.25 94 SER A N 1
ATOM 771 C CA . SER A 1 94 ? -18.105 -2.186 10.751 1.00 95.25 94 SER A CA 1
ATOM 772 C C . SER A 1 94 ? -18.400 -1.427 12.045 1.00 95.25 94 SER A C 1
ATOM 774 O O . SER A 1 94 ? -17.654 -1.571 13.007 1.00 95.25 94 SER A O 1
ATOM 776 N N . GLY A 1 95 ? -19.489 -0.652 12.091 1.00 95.88 95 GLY A N 1
ATOM 777 C CA . GLY A 1 95 ? -19.908 0.072 13.292 1.00 95.88 95 GLY A CA 1
ATOM 778 C C . GLY A 1 95 ? -20.171 -0.862 14.472 1.00 95.88 95 GLY A C 1
ATOM 779 O O . GLY A 1 95 ? -19.577 -0.684 15.529 1.00 95.88 95 GLY A O 1
ATOM 780 N N . ILE A 1 96 ? -20.981 -1.907 14.265 1.00 95.75 96 ILE A N 1
ATOM 781 C CA . ILE A 1 96 ? -21.273 -2.925 15.293 1.00 95.75 96 ILE A CA 1
ATOM 782 C C . ILE A 1 96 ? -19.979 -3.579 15.792 1.00 95.75 96 ILE A C 1
ATOM 784 O O . ILE A 1 96 ? -19.771 -3.729 16.996 1.00 95.75 96 ILE A O 1
ATOM 788 N N . LEU A 1 97 ? -19.094 -3.936 14.862 1.00 94.62 97 LEU A N 1
ATOM 789 C CA . LEU A 1 97 ? -17.825 -4.581 15.167 1.00 94.62 97 LEU A CA 1
ATOM 790 C C . LEU A 1 97 ? -16.917 -3.697 16.031 1.00 94.62 97 LEU A C 1
ATOM 792 O O . LEU A 1 97 ? -16.373 -4.158 17.031 1.00 94.62 97 LEU A O 1
ATOM 796 N N . ILE A 1 98 ? -16.785 -2.418 15.678 1.00 93.62 98 ILE A N 1
ATOM 797 C CA . ILE A 1 98 ? -15.990 -1.452 16.443 1.00 93.62 98 ILE A CA 1
ATOM 798 C C . ILE A 1 98 ? -16.609 -1.218 17.827 1.00 93.62 98 ILE A C 1
ATOM 800 O O . ILE A 1 98 ? -15.878 -1.181 18.816 1.00 93.62 98 ILE A O 1
ATOM 804 N N . THR A 1 99 ? -17.939 -1.125 17.929 1.00 94.94 99 THR A N 1
ATOM 805 C CA . THR A 1 99 ? -18.629 -1.001 19.222 1.00 94.94 99 THR A CA 1
ATOM 806 C C . THR A 1 99 ? -18.330 -2.194 20.126 1.00 94.94 99 THR A C 1
ATOM 808 O O . THR A 1 99 ? -17.960 -1.994 21.282 1.00 94.94 99 THR A O 1
ATOM 811 N N . ALA A 1 100 ? -18.390 -3.421 19.600 1.00 93.38 100 ALA A N 1
ATOM 812 C CA . ALA A 1 100 ? -18.042 -4.621 20.360 1.00 93.38 100 ALA A CA 1
ATOM 813 C C . ALA A 1 100 ? -16.589 -4.581 20.868 1.00 93.38 100 ALA A C 1
ATOM 815 O O . ALA A 1 100 ? -16.335 -4.864 22.037 1.00 93.38 100 ALA A O 1
ATOM 816 N N . ILE A 1 101 ? -15.637 -4.160 20.027 1.00 91.75 101 ILE A N 1
ATOM 817 C CA . ILE A 1 101 ? -14.226 -4.003 20.423 1.00 91.75 101 ILE A CA 1
ATOM 818 C C . ILE A 1 101 ? -14.080 -2.985 21.551 1.00 91.75 101 ILE A C 1
ATOM 820 O O . ILE A 1 101 ? -13.363 -3.239 22.519 1.00 91.75 101 ILE A O 1
ATOM 824 N N . ASN A 1 102 ? -14.753 -1.841 21.443 1.00 91.50 102 ASN A N 1
ATOM 825 C CA . ASN A 1 102 ? -14.698 -0.802 22.466 1.00 91.50 102 ASN A CA 1
ATOM 826 C C . ASN A 1 102 ? -15.272 -1.302 23.798 1.00 91.50 102 ASN A C 1
ATOM 828 O O . ASN A 1 102 ? -14.648 -1.087 24.834 1.00 91.50 102 ASN A O 1
ATOM 832 N N . MET A 1 103 ? -16.389 -2.039 23.780 1.00 92.69 103 MET A N 1
ATOM 833 C CA . MET A 1 103 ? -16.962 -2.658 24.983 1.00 92.69 103 MET A CA 1
ATOM 834 C C . MET A 1 103 ? -16.000 -3.667 25.629 1.00 92.69 103 MET A C 1
ATOM 836 O O . MET A 1 103 ? -15.807 -3.631 26.840 1.00 92.69 103 MET A O 1
ATOM 840 N N . MET A 1 104 ? -15.336 -4.515 24.834 1.00 89.88 104 MET A N 1
ATOM 841 C CA . MET A 1 104 ? -14.338 -5.473 25.339 1.00 89.88 104 MET A CA 1
ATOM 842 C C . MET A 1 104 ? -13.101 -4.801 25.933 1.00 89.88 104 MET A C 1
ATOM 844 O O . MET A 1 104 ? -12.480 -5.340 26.847 1.00 89.88 104 MET A O 1
ATOM 848 N N . LYS A 1 105 ? -12.699 -3.647 25.392 1.00 88.00 105 LYS A N 1
ATOM 849 C CA . LYS A 1 105 ? -11.613 -2.853 25.971 1.00 88.00 105 LYS A CA 1
ATOM 850 C C . LYS A 1 105 ? -12.048 -2.246 27.299 1.00 88.00 105 LYS A C 1
ATOM 852 O O . LYS A 1 105 ? -11.327 -2.404 28.273 1.00 88.00 105 LYS A O 1
ATOM 857 N N . LEU A 1 106 ? -13.232 -1.631 27.352 1.00 91.31 106 LEU A N 1
ATOM 858 C CA . LEU A 1 106 ? -13.782 -1.037 28.575 1.00 91.31 106 LEU A CA 1
ATOM 859 C C . LEU A 1 106 ? -13.928 -2.061 29.704 1.00 91.31 106 LEU A C 1
ATOM 861 O O . LEU A 1 106 ? -13.551 -1.767 30.828 1.00 91.31 106 LEU A O 1
ATOM 865 N N . SER A 1 107 ? -14.391 -3.279 29.412 1.00 90.00 107 SER A N 1
ATOM 866 C CA . SER A 1 107 ? -14.541 -4.322 30.437 1.00 90.00 107 SER A CA 1
ATOM 867 C C . SER A 1 107 ? -13.211 -4.844 30.995 1.00 90.00 107 SER A C 1
ATOM 869 O O . SER A 1 107 ? -13.199 -5.476 32.047 1.00 90.00 107 SER A O 1
ATOM 871 N N . LYS A 1 108 ? -12.101 -4.650 30.271 1.00 78.44 108 LYS A N 1
ATOM 872 C CA . LYS A 1 108 ? -10.749 -5.044 30.700 1.00 78.44 108 LYS A CA 1
ATOM 873 C C . LYS A 1 108 ? -10.015 -3.937 31.454 1.00 78.44 108 LYS A C 1
ATOM 875 O O . LYS A 1 108 ? -8.996 -4.227 32.071 1.00 78.44 108 LYS A O 1
ATOM 880 N N . VAL A 1 109 ? -10.502 -2.698 31.392 1.00 64.19 109 VAL A N 1
ATOM 881 C CA . VAL A 1 109 ? -10.028 -1.606 32.246 1.00 64.19 109 VAL A CA 1
ATOM 882 C C . VAL A 1 109 ? -10.650 -1.835 33.622 1.00 64.19 109 VAL A C 1
ATOM 884 O O . VAL A 1 109 ? -11.790 -1.451 33.868 1.00 64.19 109 VAL A O 1
ATOM 887 N N . ARG A 1 110 ? -9.923 -2.547 34.480 1.00 51.09 110 ARG A N 1
ATOM 888 C CA . ARG A 1 110 ? -10.240 -2.741 35.893 1.00 51.09 110 ARG A CA 1
ATOM 889 C C . ARG A 1 110 ? -9.081 -2.234 36.731 1.00 51.09 110 ARG A C 1
ATOM 891 O O . ARG A 1 110 ? -7.929 -2.465 36.300 1.00 51.09 110 ARG A O 1
#

pLDDT: mean 90.85, std 6.64, range [51.09, 98.06]

Sequence (110 aa):
FVRVLKEYHAEKLDENQKVIPEALTPKGYLRKISVNPAWEYHKAKQAEMLSARETSKIYARRKIDVETVFGFMKACLGFTRYTVRGIDKVRKQSGILITAINMMKLSKVR

Secondary structure (DSSP, 8-state):
-----EEEE--SB-TTS-B-GGGB-TTSPBPEEEE-HHHHHHHHHHHHHHHSHHHHHHHHHHHHHHHHHHHHHHHHH---S-SS-SHHHHHHHHHHHHHHHHHHHHTT--